Protein AF-A0A971KN99-F1 (afdb_monomer)

Sequence (121 aa):
MMMFISIYLMPILAVYFINSIEKKDKKYIYYLFEYIYYLVFINFIILFIMNSFFYKSSDIMNIELFTNEFTFKYMLISFVLCLVLPIITYYLKSVIKLDFVIEKISEKEVNKNEKKTKRSK

pLDDT: mean 78.24, std 14.53, range [48.19, 94.0]

Radiu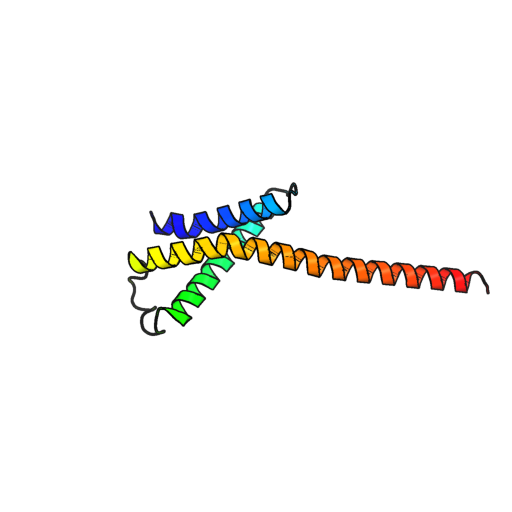s of gyration: 22.52 Å; Cα contacts (8 Å, |Δi|>4): 59; chains: 1; bounding box: 45×39×70 Å

Secondary structure (DSSP, 8-state):
-HHHHHHHHHHHHHHHHHHHHH-----HHHHHHHHHHHHHHHHHHHHHHIIIII--TTTTTSS----HHHHHHHHHHHHHHHHHHHHHHHHHHHHHHHHHHHHHHHHHHHHHHHHHHTT--

Mean predicted aligned error: 10.58 Å

Solvent-accessible surface area (backbone atoms only — not comparable to full-atom values): 6802 Å² total; per-residue (Å²): 110,69,68,59,49,56,61,56,47,34,19,52,51,20,44,52,52,38,42,68,71,65,70,62,94,69,61,71,70,55,56,53,53,48,30,54,49,38,40,53,51,50,53,51,51,49,54,48,49,43,52,73,77,74,41,60,85,79,57,75,76,54,91,67,85,74,43,74,67,50,49,51,54,49,43,54,53,40,53,52,42,29,58,49,49,33,53,53,52,53,52,52,55,50,52,58,48,50,54,59,50,53,53,56,50,52,58,53,52,54,55,54,50,55,58,50,61,67,71,76,112

Foldseek 3Di:
DLVVCLLQVLLLLLLVQLCVVVVDDDDPVVSVVSSVVLSVVLVVVLVVCCPPPPDDPVCCPPPPCDDVVNSVSSSVSSNVCSNPVSVVVVVVVVVVVVVVVVVVVVVVVVVVVVVVVVVVD

Structure (mmCIF, N/CA/C/O backbone):
data_AF-A0A971KN99-F1
#
_entry.id   AF-A0A971KN99-F1
#
loop_
_atom_site.group_PDB
_atom_site.id
_atom_site.type_symbol
_atom_site.label_atom_id
_atom_site.label_alt_id
_atom_site.label_comp_id
_atom_site.label_asym_id
_atom_site.label_entity_id
_atom_site.label_seq_id
_atom_site.pdbx_PDB_ins_code
_atom_site.Cartn_x
_atom_site.Cartn_y
_atom_site.Cartn_z
_atom_site.occupancy
_atom_site.B_iso_or_equiv
_atom_site.auth_seq_id
_atom_site.auth_comp_id
_atom_site.auth_asym_id
_atom_site.auth_atom_id
_atom_site.pdbx_PDB_model_num
ATOM 1 N N . MET A 1 1 ? 8.290 13.760 -12.916 1.00 67.06 1 MET A N 1
ATOM 2 C CA . MET A 1 1 ? 6.874 13.993 -12.539 1.00 67.06 1 MET A CA 1
ATOM 3 C C . MET A 1 1 ? 6.081 12.688 -12.459 1.00 67.06 1 MET A C 1
ATOM 5 O O . MET A 1 1 ? 5.573 12.396 -11.387 1.00 67.06 1 MET A O 1
ATOM 9 N N . MET A 1 2 ? 6.055 11.863 -13.516 1.00 73.38 2 MET A N 1
ATOM 10 C CA . MET A 1 2 ? 5.399 10.536 -13.514 1.00 73.38 2 MET A CA 1
ATOM 11 C C . MET A 1 2 ? 5.847 9.628 -12.353 1.00 73.38 2 MET A C 1
ATOM 13 O O . MET A 1 2 ? 5.001 9.108 -11.640 1.00 73.38 2 MET A O 1
ATOM 17 N N . MET A 1 3 ? 7.158 9.543 -12.094 1.00 73.06 3 MET A N 1
ATOM 18 C CA . MET A 1 3 ? 7.733 8.757 -10.989 1.00 73.06 3 MET A CA 1
ATOM 19 C C . MET A 1 3 ? 7.181 9.135 -9.603 1.00 73.06 3 MET A C 1
ATOM 21 O O . MET A 1 3 ? 6.867 8.273 -8.790 1.00 73.06 3 MET A O 1
ATOM 25 N N . PHE A 1 4 ? 7.046 10.434 -9.326 1.00 80.06 4 PHE A N 1
ATOM 26 C CA . PHE A 1 4 ? 6.501 10.901 -8.050 1.00 80.06 4 PHE A CA 1
ATOM 27 C C . PHE A 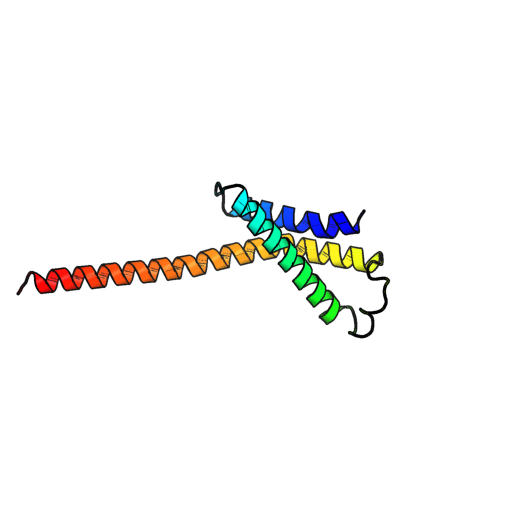1 4 ? 5.035 10.488 -7.907 1.00 80.06 4 PHE A C 1
ATOM 29 O O . PHE A 1 4 ? 4.632 9.960 -6.875 1.00 80.06 4 PHE A O 1
ATOM 36 N N . ILE A 1 5 ? 4.246 10.674 -8.965 1.00 81.75 5 ILE A N 1
ATOM 37 C CA . ILE A 1 5 ? 2.830 10.308 -8.957 1.00 81.75 5 ILE A CA 1
ATOM 38 C C . ILE A 1 5 ? 2.681 8.799 -8.745 1.00 81.75 5 ILE A C 1
ATOM 40 O O . ILE A 1 5 ? 1.900 8.388 -7.894 1.00 81.75 5 ILE A O 1
ATOM 44 N N . SER A 1 6 ? 3.464 7.970 -9.438 1.00 78.62 6 SER A N 1
ATOM 45 C CA . SER A 1 6 ? 3.366 6.515 -9.304 1.00 78.62 6 SER A CA 1
ATOM 46 C C . SER A 1 6 ? 3.701 6.017 -7.895 1.00 78.62 6 SER A C 1
ATOM 48 O O . SER A 1 6 ? 3.026 5.118 -7.399 1.00 78.62 6 SER A O 1
ATOM 50 N N . ILE A 1 7 ? 4.695 6.616 -7.229 1.00 86.12 7 ILE A N 1
ATOM 51 C CA . ILE A 1 7 ? 5.140 6.188 -5.893 1.00 86.12 7 ILE A CA 1
ATOM 52 C C . ILE A 1 7 ? 4.153 6.621 -4.802 1.00 86.12 7 ILE A C 1
ATOM 54 O O . ILE A 1 7 ? 3.845 5.836 -3.905 1.00 86.12 7 ILE A O 1
ATOM 58 N N . TYR A 1 8 ? 3.662 7.861 -4.860 1.00 89.81 8 TYR A N 1
ATOM 59 C CA . TYR A 1 8 ? 2.896 8.451 -3.756 1.00 89.81 8 TYR A CA 1
ATOM 60 C C . TYR A 1 8 ? 1.378 8.346 -3.923 1.00 89.81 8 TYR A C 1
ATOM 62 O O . TYR A 1 8 ? 0.666 8.299 -2.922 1.00 89.81 8 TYR A O 1
ATOM 70 N N . LEU A 1 9 ? 0.854 8.264 -5.151 1.00 90.44 9 LEU A N 1
ATOM 71 C CA . LEU A 1 9 ? -0.595 8.221 -5.376 1.00 90.44 9 LEU A CA 1
ATOM 72 C C . LEU A 1 9 ? -1.215 6.890 -4.933 1.00 90.44 9 LEU A C 1
ATOM 74 O O . LEU A 1 9 ? -2.284 6.874 -4.326 1.00 90.44 9 LEU A O 1
ATOM 78 N N . MET A 1 10 ? -0.551 5.767 -5.211 1.00 92.12 10 MET A N 1
ATOM 79 C CA . MET A 1 10 ? -1.114 4.438 -4.942 1.00 92.12 10 MET A CA 1
ATOM 80 C C . MET A 1 10 ? -1.309 4.146 -3.446 1.00 92.12 10 MET A C 1
ATOM 82 O O . MET A 1 10 ? -2.369 3.639 -3.080 1.00 92.12 10 MET A O 1
ATOM 86 N N . PRO A 1 11 ? -0.383 4.526 -2.547 1.00 92.06 11 PRO A N 1
ATOM 87 C CA . PRO A 1 11 ? -0.613 4.436 -1.106 1.00 92.06 11 PRO A CA 1
ATOM 88 C C . PRO A 1 11 ? -1.774 5.306 -0.614 1.00 92.06 11 PRO A C 1
ATOM 90 O O . PRO A 1 11 ? -2.524 4.870 0.255 1.00 92.06 11 PRO A O 1
ATOM 93 N N . ILE A 1 12 ? -1.971 6.504 -1.183 1.00 92.69 12 ILE A N 1
ATOM 94 C CA . ILE A 1 12 ? -3.123 7.364 -0.846 1.00 92.69 12 ILE A CA 1
ATOM 95 C C . ILE A 1 12 ? -4.429 6.647 -1.202 1.00 92.69 12 ILE A C 1
ATOM 97 O O . ILE A 1 12 ? -5.349 6.592 -0.384 1.00 92.69 12 ILE A O 1
ATOM 101 N N . LEU A 1 13 ? -4.495 6.051 -2.395 1.00 93.06 13 LEU A N 1
ATOM 102 C CA . LEU A 1 13 ? -5.657 5.278 -2.834 1.00 93.06 13 LEU A CA 1
ATOM 103 C C . LEU A 1 13 ? -5.896 4.050 -1.949 1.00 93.06 13 LEU A C 1
ATOM 105 O O . LEU A 1 13 ? -7.039 3.787 -1.583 1.00 93.06 13 LEU A O 1
ATOM 109 N N . ALA A 1 14 ? -4.838 3.347 -1.539 1.00 92.56 14 ALA A N 1
ATOM 110 C CA . ALA A 1 14 ? -4.946 2.203 -0.635 1.00 92.56 14 ALA A CA 1
ATOM 111 C C . ALA A 1 14 ? -5.534 2.599 0.734 1.00 92.56 14 ALA A C 1
ATOM 113 O O . ALA A 1 14 ? -6.422 1.912 1.247 1.00 92.56 14 ALA A O 1
ATOM 114 N N . VAL A 1 15 ? -5.094 3.733 1.301 1.00 92.38 15 VAL A N 1
ATOM 115 C CA . VAL A 1 15 ? -5.653 4.292 2.548 1.00 92.38 15 VAL A CA 1
ATOM 116 C C . VAL A 1 15 ? -7.119 4.682 2.373 1.00 92.38 15 VAL A C 1
ATOM 118 O O . VAL A 1 15 ? -7.951 4.382 3.230 1.00 92.38 15 VAL A O 1
ATOM 121 N N . TYR A 1 16 ? -7.456 5.327 1.257 1.00 91.38 16 TYR A N 1
ATOM 122 C CA . TYR A 1 16 ? -8.841 5.678 0.960 1.00 91.38 16 TYR A CA 1
ATOM 123 C C . TYR A 1 16 ? -9.720 4.423 0.880 1.00 91.38 16 TYR A C 1
ATOM 125 O O . TYR A 1 16 ? -10.756 4.351 1.537 1.00 91.38 16 TYR A O 1
ATOM 133 N N . PHE A 1 17 ? -9.260 3.396 0.163 1.00 91.44 17 PHE A N 1
ATOM 134 C CA . PHE A 1 17 ? -10.002 2.157 -0.041 1.00 91.44 17 PHE A CA 1
ATOM 135 C C . PHE A 1 17 ? -10.226 1.384 1.266 1.00 91.44 17 PHE A C 1
ATOM 137 O O . PHE A 1 17 ? -11.359 0.997 1.559 1.00 91.44 17 PHE A O 1
ATOM 144 N N . ILE A 1 18 ? -9.193 1.222 2.109 1.00 90.44 18 ILE A N 1
ATOM 145 C CA . ILE A 1 18 ? -9.372 0.568 3.418 1.00 90.44 18 ILE A CA 1
ATOM 146 C C . ILE A 1 18 ? -10.339 1.351 4.307 1.00 90.44 18 ILE A C 1
ATOM 148 O O . ILE A 1 18 ? -11.130 0.749 5.034 1.00 90.44 18 ILE A O 1
ATOM 152 N N . ASN A 1 19 ? -10.316 2.683 4.237 1.00 89.44 19 ASN A N 1
ATOM 153 C CA . ASN A 1 19 ? -11.217 3.510 5.025 1.00 89.44 19 ASN A CA 1
ATOM 154 C C . ASN A 1 19 ? -12.669 3.382 4.550 1.00 89.44 19 ASN A C 1
ATOM 156 O O . ASN A 1 19 ? -13.576 3.247 5.372 1.00 89.44 19 ASN A O 1
ATOM 160 N N . SER A 1 20 ? -12.890 3.348 3.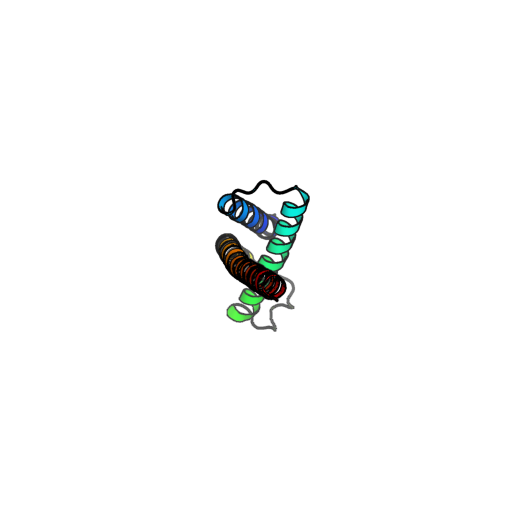232 1.00 87.25 20 SER A N 1
ATOM 161 C CA . SER A 1 20 ? -14.208 3.102 2.639 1.00 87.25 20 SER A CA 1
ATOM 162 C C . SER A 1 20 ? -14.781 1.737 3.031 1.00 87.25 20 SER A C 1
ATOM 164 O O . SER A 1 20 ? -15.990 1.628 3.242 1.00 87.25 20 SER A O 1
ATOM 166 N N . ILE A 1 21 ? -13.930 0.712 3.164 1.00 87.06 21 ILE A N 1
ATOM 167 C CA . ILE A 1 21 ? -14.337 -0.626 3.619 1.00 87.06 21 ILE A CA 1
ATOM 168 C C . ILE A 1 21 ? -14.631 -0.628 5.124 1.00 87.06 21 ILE A C 1
ATOM 170 O O . ILE A 1 21 ? -15.665 -1.139 5.553 1.00 87.06 21 ILE A O 1
ATOM 174 N N . GLU A 1 22 ? -13.733 -0.076 5.945 1.00 86.06 22 GLU A N 1
ATOM 175 C CA . GLU A 1 22 ? -13.873 -0.129 7.404 1.00 86.06 22 GLU A CA 1
ATOM 176 C C . GLU A 1 22 ? -14.976 0.799 7.937 1.00 86.06 22 GLU A C 1
ATOM 178 O O . GLU A 1 22 ? -15.518 0.497 9.002 1.00 86.06 22 GLU A O 1
ATOM 183 N N . LYS A 1 23 ? -15.311 1.889 7.225 1.00 82.69 23 LYS A N 1
ATOM 184 C CA . LYS A 1 23 ? -16.298 2.921 7.615 1.00 82.69 23 LYS A CA 1
ATOM 185 C C . LYS A 1 23 ? -16.116 3.416 9.055 1.00 82.69 23 LYS A C 1
ATOM 187 O O . LYS A 1 23 ? -17.078 3.527 9.814 1.00 82.69 23 LYS A O 1
ATOM 192 N N . LYS A 1 24 ? -14.868 3.667 9.458 1.00 77.69 24 LYS A N 1
ATOM 193 C CA . LYS A 1 24 ? -14.525 4.106 10.818 1.00 77.69 24 LYS A CA 1
ATOM 194 C C . LYS A 1 24 ? -13.956 5.505 10.804 1.00 77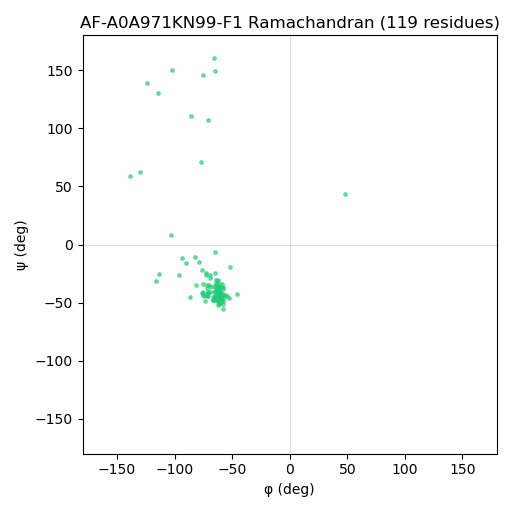.69 24 LYS A C 1
ATOM 196 O O . LYS A 1 24 ? -12.967 5.752 10.124 1.00 77.69 24 LYS A O 1
ATOM 201 N N . ASP A 1 25 ? -14.488 6.361 11.665 1.00 78.56 25 ASP A N 1
ATOM 202 C CA . ASP A 1 25 ? -13.838 7.626 11.971 1.00 78.56 25 ASP A CA 1
ATOM 203 C C . ASP A 1 25 ? -12.578 7.376 12.799 1.00 78.56 25 ASP A C 1
ATOM 205 O O . ASP A 1 25 ? -12.616 7.001 13.975 1.00 78.56 25 ASP A O 1
ATOM 209 N N . LYS A 1 26 ? -11.430 7.551 12.147 1.00 80.62 26 LYS A N 1
ATOM 210 C CA . LYS A 1 26 ? -10.107 7.479 12.765 1.00 80.62 26 LYS A CA 1
ATOM 211 C C . LYS A 1 26 ? -9.563 8.886 12.994 1.00 80.62 26 LYS A C 1
ATOM 213 O O . LYS A 1 26 ? -9.824 9.808 12.226 1.00 80.62 26 LYS A O 1
ATOM 218 N N . LYS A 1 27 ? -8.740 9.051 14.036 1.00 86.81 27 LYS A N 1
ATOM 219 C CA . LYS A 1 27 ? -7.953 10.283 14.220 1.00 86.81 27 LYS A CA 1
ATOM 220 C C . LYS A 1 27 ? -6.940 10.427 13.080 1.00 86.81 27 LYS A C 1
ATOM 222 O O . LYS A 1 27 ? -6.396 9.423 12.625 1.00 86.81 27 LYS A O 1
ATOM 227 N N . TYR A 1 28 ? -6.610 11.668 12.714 1.00 85.06 28 TYR A N 1
ATOM 228 C CA . TYR A 1 28 ? -5.652 12.000 11.646 1.00 85.06 28 TYR A CA 1
ATOM 229 C C . TYR A 1 28 ? -4.345 11.191 11.702 1.00 85.06 28 TYR A C 1
ATOM 231 O O . TYR A 1 28 ? -3.876 10.679 10.690 1.00 85.06 28 TYR A O 1
ATOM 239 N N . ILE A 1 29 ? -3.794 11.006 12.906 1.00 87.00 29 ILE A N 1
ATOM 240 C CA . ILE A 1 29 ? -2.527 10.295 13.107 1.00 87.00 29 ILE A CA 1
ATOM 241 C C . ILE A 1 29 ? -2.569 8.851 12.581 1.00 87.00 29 ILE A C 1
ATOM 243 O O . ILE A 1 29 ? -1.577 8.364 12.053 1.00 87.00 29 IL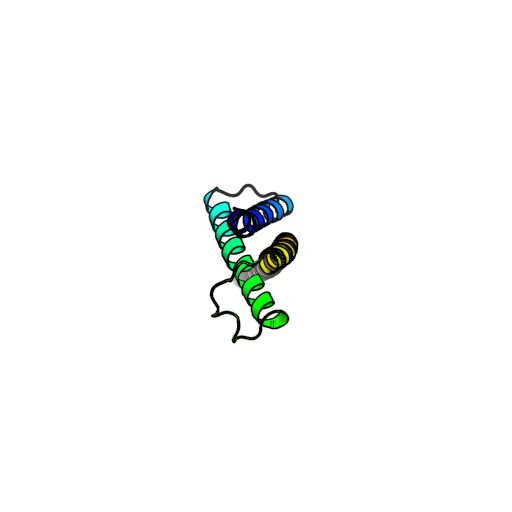E A O 1
ATOM 247 N N . TYR A 1 30 ? -3.722 8.178 12.658 1.00 88.00 30 TYR A N 1
ATOM 248 C CA . TYR A 1 30 ? -3.864 6.810 12.161 1.00 88.00 30 TYR A CA 1
ATOM 249 C C . TYR A 1 30 ? -3.866 6.752 10.635 1.00 88.00 30 TYR A C 1
ATOM 251 O O . TYR A 1 30 ? -3.295 5.817 10.083 1.00 88.00 30 TYR A O 1
ATOM 259 N N . TYR A 1 31 ? -4.430 7.754 9.953 1.00 88.50 31 TYR A N 1
ATOM 260 C CA . TYR A 1 31 ? -4.339 7.843 8.493 1.00 88.50 31 TYR A CA 1
ATOM 261 C C . TYR A 1 31 ? -2.891 8.023 8.038 1.00 88.50 31 TYR A C 1
ATOM 263 O O . TYR A 1 31 ? -2.480 7.403 7.063 1.00 88.50 31 TYR A O 1
ATOM 271 N N . LEU A 1 32 ? -2.100 8.810 8.776 1.00 90.50 32 LEU A N 1
ATOM 272 C CA . LEU A 1 32 ? -0.676 8.975 8.491 1.00 90.50 32 LEU A CA 1
ATOM 273 C C . LEU A 1 32 ? 0.092 7.654 8.659 1.00 90.50 32 LEU A C 1
ATOM 275 O O . LEU A 1 32 ? 0.896 7.303 7.799 1.00 90.50 32 LEU A O 1
ATOM 279 N N . PHE A 1 33 ? -0.178 6.898 9.728 1.00 91.81 33 PHE A N 1
ATOM 280 C CA . PHE A 1 33 ? 0.441 5.584 9.927 1.00 91.81 33 PHE A CA 1
ATOM 281 C C . PHE A 1 33 ? 0.030 4.571 8.855 1.00 91.81 33 PHE A C 1
ATOM 283 O O . PHE A 1 33 ? 0.894 3.873 8.329 1.00 91.81 33 PHE A O 1
ATOM 290 N N . GLU A 1 34 ? -1.256 4.504 8.497 1.00 90.88 34 GLU A N 1
ATOM 291 C CA . GLU A 1 34 ? -1.732 3.629 7.417 1.00 90.88 34 GLU A CA 1
ATOM 292 C C . GLU A 1 34 ? -1.100 4.022 6.075 1.00 90.88 34 GLU A C 1
ATOM 294 O O . GLU A 1 34 ? -0.670 3.151 5.322 1.00 90.88 34 GLU A O 1
ATOM 299 N N . TYR A 1 35 ? -0.953 5.320 5.807 1.00 93.56 35 TYR A N 1
ATOM 300 C CA . TYR A 1 35 ? -0.270 5.816 4.616 1.00 93.56 35 TYR A CA 1
ATOM 301 C C . TYR A 1 35 ? 1.198 5.391 4.562 1.00 93.56 35 TYR A C 1
ATOM 303 O O . TYR A 1 35 ? 1.623 4.821 3.560 1.00 93.56 35 TYR A O 1
ATOM 311 N N . ILE A 1 36 ? 1.966 5.619 5.633 1.00 93.44 36 ILE A N 1
ATOM 312 C CA . ILE A 1 36 ? 3.381 5.217 5.699 1.00 93.44 36 ILE A CA 1
ATOM 313 C C . ILE A 1 36 ? 3.507 3.697 5.547 1.00 93.44 36 ILE A C 1
ATOM 315 O O . ILE A 1 36 ? 4.373 3.223 4.812 1.00 93.44 36 ILE A O 1
ATOM 319 N N . TYR A 1 37 ? 2.616 2.939 6.189 1.00 92.62 37 TYR A N 1
ATOM 320 C CA . TYR A 1 37 ? 2.565 1.486 6.068 1.00 92.62 37 TYR A CA 1
ATOM 321 C C . TYR A 1 37 ? 2.379 1.048 4.610 1.00 92.62 37 TYR A C 1
ATOM 323 O O . TYR A 1 37 ? 3.219 0.312 4.090 1.00 92.62 37 TYR A O 1
ATOM 331 N N . TYR A 1 38 ? 1.339 1.532 3.921 1.00 94.00 38 TYR A N 1
ATOM 332 C CA . TYR A 1 38 ? 1.104 1.164 2.522 1.00 94.00 38 TYR A CA 1
ATOM 333 C C . TYR A 1 38 ? 2.199 1.681 1.593 1.00 94.00 38 TYR A C 1
ATOM 335 O O . TYR A 1 38 ? 2.569 0.973 0.662 1.00 94.00 38 TYR A O 1
ATOM 343 N N . LEU A 1 39 ? 2.758 2.867 1.849 1.00 93.62 39 LEU A N 1
ATOM 344 C CA . LEU A 1 39 ? 3.870 3.412 1.073 1.00 93.62 39 LEU A CA 1
ATOM 345 C C . LEU A 1 39 ? 5.067 2.462 1.105 1.00 93.62 39 LEU A C 1
ATOM 347 O O . LEU A 1 39 ? 5.572 2.091 0.047 1.00 93.62 39 LEU A O 1
ATOM 351 N N . VAL A 1 40 ? 5.489 2.028 2.291 1.00 93.38 40 VAL A N 1
ATOM 352 C CA . VAL A 1 40 ? 6.626 1.110 2.433 1.00 93.38 40 VAL A CA 1
ATOM 353 C C . VAL A 1 40 ? 6.296 -0.260 1.840 1.00 93.38 40 VAL A C 1
ATOM 355 O O . VAL A 1 40 ? 7.076 -0.776 1.042 1.00 93.38 40 VAL A O 1
ATOM 358 N N . PHE A 1 41 ? 5.135 -0.833 2.167 1.00 92.56 41 PHE A N 1
ATOM 359 C CA . PHE A 1 41 ? 4.775 -2.183 1.720 1.00 92.56 41 PHE A CA 1
ATOM 360 C C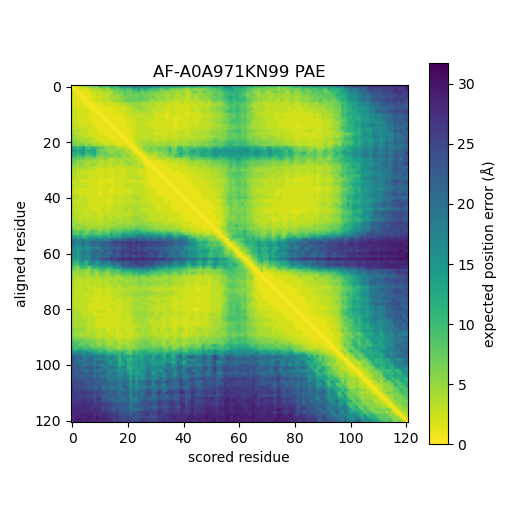 . PHE A 1 41 ? 4.573 -2.289 0.208 1.00 92.56 41 PHE A C 1
ATOM 362 O O . PHE A 1 41 ? 5.098 -3.217 -0.403 1.00 92.56 41 PHE A O 1
ATOM 369 N N . ILE A 1 42 ? 3.852 -1.348 -0.410 1.00 92.44 42 ILE A N 1
ATOM 370 C CA . ILE A 1 42 ? 3.634 -1.345 -1.863 1.00 92.44 42 ILE A CA 1
ATOM 371 C C . ILE A 1 42 ? 4.980 -1.244 -2.582 1.00 92.44 42 ILE A C 1
ATOM 373 O O . ILE A 1 42 ? 5.265 -2.062 -3.454 1.00 92.44 42 ILE A O 1
ATOM 377 N N . ASN A 1 43 ? 5.838 -0.300 -2.180 1.00 90.81 43 ASN A N 1
ATOM 378 C CA . ASN A 1 43 ? 7.157 -0.139 -2.794 1.00 90.81 43 ASN A CA 1
ATOM 379 C C . ASN A 1 43 ? 8.038 -1.376 -2.602 1.00 90.81 43 ASN A C 1
ATOM 381 O O . ASN A 1 43 ? 8.673 -1.823 -3.554 1.00 90.81 43 ASN A O 1
ATOM 385 N N . PHE A 1 44 ? 8.046 -1.958 -1.402 1.00 90.69 44 PHE A N 1
ATOM 386 C CA . PHE A 1 44 ? 8.815 -3.165 -1.114 1.00 90.69 44 PHE A CA 1
ATOM 387 C C . PHE A 1 44 ? 8.373 -4.349 -1.982 1.00 90.69 44 PHE A C 1
ATOM 389 O O . PHE A 1 44 ? 9.213 -5.006 -2.595 1.00 90.69 44 PHE A O 1
ATOM 396 N N . ILE A 1 45 ? 7.064 -4.594 -2.094 1.00 91.81 45 ILE A N 1
ATOM 397 C CA . ILE A 1 45 ? 6.534 -5.690 -2.913 1.00 91.81 45 ILE A CA 1
ATOM 398 C C . ILE A 1 45 ? 6.832 -5.454 -4.396 1.00 91.81 45 ILE A C 1
ATOM 400 O O . ILE A 1 45 ? 7.201 -6.397 -5.091 1.00 91.81 45 ILE A O 1
ATOM 404 N N . ILE A 1 46 ? 6.729 -4.218 -4.891 1.00 89.31 46 ILE A N 1
ATOM 405 C CA . ILE A 1 46 ? 7.082 -3.916 -6.285 1.00 89.31 46 ILE A CA 1
ATOM 406 C C . ILE A 1 46 ? 8.561 -4.188 -6.532 1.00 89.31 46 ILE A C 1
ATOM 408 O O . ILE A 1 46 ? 8.886 -4.868 -7.499 1.00 89.31 46 ILE A O 1
ATOM 412 N N . LEU A 1 47 ? 9.455 -3.706 -5.663 1.00 86.06 47 LEU A N 1
ATOM 413 C CA . LEU A 1 47 ? 10.890 -3.970 -5.790 1.00 86.06 47 LEU A CA 1
ATOM 414 C C . LEU A 1 47 ? 11.180 -5.473 -5.787 1.00 86.06 47 LEU A C 1
ATOM 416 O O . LEU A 1 47 ? 11.959 -5.947 -6.612 1.00 86.06 47 LEU A O 1
ATOM 420 N N . PHE A 1 48 ? 10.511 -6.223 -4.910 1.00 87.69 48 PHE A N 1
ATOM 421 C CA . PHE A 1 48 ? 10.614 -7.676 -4.867 1.00 87.69 48 PHE A CA 1
ATOM 422 C C . PHE A 1 48 ? 10.150 -8.319 -6.181 1.00 87.69 48 PHE A C 1
ATOM 424 O O . PHE A 1 48 ? 10.900 -9.084 -6.778 1.00 87.69 48 PHE A O 1
ATOM 431 N N . ILE A 1 49 ? 8.967 -7.961 -6.691 1.00 87.62 49 ILE A N 1
ATOM 432 C CA . ILE A 1 49 ? 8.433 -8.498 -7.953 1.00 87.62 49 ILE A CA 1
ATOM 433 C C . ILE A 1 49 ? 9.354 -8.155 -9.129 1.00 87.62 49 ILE A C 1
ATOM 435 O O . ILE A 1 49 ? 9.662 -9.016 -9.952 1.00 87.62 49 ILE A O 1
ATOM 439 N N . MET A 1 50 ? 9.823 -6.913 -9.208 1.00 82.94 50 MET A N 1
ATOM 440 C CA . MET A 1 50 ? 10.703 -6.464 -10.286 1.00 82.94 50 MET A CA 1
ATOM 441 C C . MET A 1 50 ? 12.029 -7.231 -10.272 1.00 82.94 50 MET A C 1
ATOM 443 O O . MET A 1 50 ? 12.455 -7.723 -11.315 1.00 82.94 50 MET A O 1
ATOM 447 N N . ASN A 1 51 ? 12.631 -7.419 -9.098 1.00 81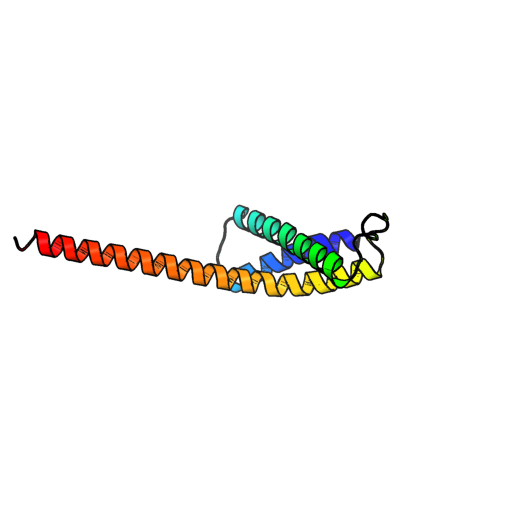.44 51 ASN A N 1
ATOM 448 C CA . ASN A 1 51 ? 13.873 -8.178 -8.947 1.00 81.44 51 ASN A CA 1
ATOM 449 C C . ASN A 1 51 ? 13.686 -9.692 -9.168 1.00 81.44 51 ASN A C 1
ATOM 451 O O . ASN A 1 51 ? 14.566 -10.353 -9.698 1.00 81.44 51 ASN A O 1
ATOM 455 N N . SER A 1 52 ? 12.551 -10.273 -8.773 1.00 83.00 52 S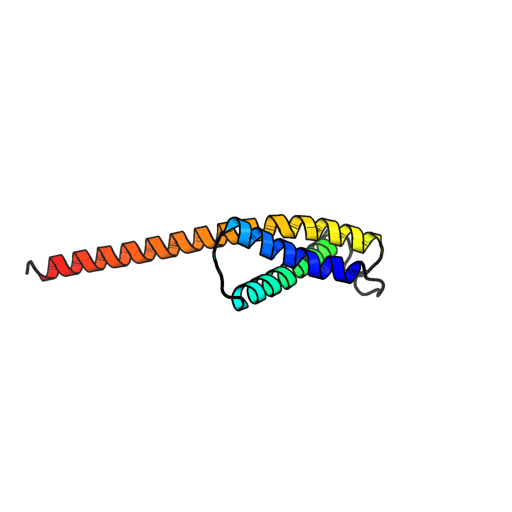ER A N 1
ATOM 456 C CA . SER A 1 52 ? 12.336 -11.720 -8.917 1.00 83.00 52 SER A CA 1
ATOM 457 C C . SER A 1 52 ? 11.895 -12.143 -10.318 1.00 83.00 52 SER A C 1
ATOM 459 O O . SER A 1 52 ? 12.256 -13.233 -10.755 1.00 83.00 52 SER A O 1
ATOM 461 N N . PHE A 1 53 ? 11.104 -11.320 -11.013 1.00 79.00 53 PHE A N 1
ATOM 462 C CA . PHE A 1 53 ? 10.442 -11.730 -12.258 1.00 79.00 53 PHE A CA 1
ATOM 463 C C . PHE A 1 53 ? 10.936 -11.002 -13.507 1.00 79.00 53 PHE A C 1
ATOM 465 O O . PHE A 1 53 ? 10.796 -11.542 -14.602 1.00 79.00 53 PHE A O 1
ATOM 472 N N . PHE A 1 54 ? 11.477 -9.789 -13.374 1.00 72.31 54 PHE A N 1
ATOM 473 C CA . PHE A 1 54 ? 11.742 -8.930 -14.532 1.00 72.31 54 PHE A CA 1
ATOM 474 C C . PHE A 1 54 ? 13.222 -8.632 -14.764 1.00 72.31 54 PHE A C 1
ATOM 476 O O . PHE A 1 54 ? 13.617 -8.493 -15.919 1.00 72.31 54 PHE A O 1
ATOM 483 N N . TYR A 1 55 ? 14.038 -8.559 -13.713 1.00 69.62 55 TYR A N 1
ATOM 484 C CA . TYR A 1 55 ? 15.455 -8.207 -13.816 1.00 69.62 55 TYR A CA 1
ATOM 485 C C . TYR A 1 55 ? 16.329 -9.290 -13.189 1.00 69.62 55 TYR A C 1
ATOM 487 O O . TYR A 1 55 ? 16.009 -9.811 -12.127 1.00 69.62 55 TYR A O 1
ATOM 495 N N . LYS A 1 56 ? 17.461 -9.625 -13.819 1.00 62.62 56 LYS A N 1
ATOM 496 C CA . LYS A 1 56 ? 18.517 -10.377 -13.128 1.00 62.62 56 LYS A CA 1
ATOM 497 C C . LYS A 1 56 ? 19.241 -9.417 -12.186 1.00 62.62 56 LYS A C 1
ATOM 499 O O . LYS A 1 56 ? 19.425 -8.246 -12.511 1.00 62.62 56 LYS A O 1
ATOM 504 N N . SER A 1 57 ? 19.690 -9.918 -11.039 1.00 56.19 57 SER A N 1
ATOM 505 C CA . SER A 1 57 ? 20.342 -9.152 -9.965 1.00 56.19 57 SER A CA 1
ATOM 506 C C . SER A 1 57 ? 21.524 -8.275 -10.418 1.00 56.19 57 SER A C 1
ATOM 508 O O . SER A 1 57 ? 21.874 -7.327 -9.722 1.00 56.19 57 SER A O 1
ATOM 510 N N . SER A 1 58 ? 22.108 -8.548 -11.589 1.00 54.50 58 SER A N 1
ATOM 511 C CA . SER A 1 58 ? 23.179 -7.765 -12.211 1.00 54.50 58 SER A CA 1
ATOM 512 C C . SER A 1 58 ? 22.738 -6.444 -12.863 1.00 54.50 58 SER A C 1
ATOM 514 O O . SER A 1 58 ? 23.577 -5.560 -13.003 1.00 54.50 58 SER A O 1
ATOM 516 N N . ASP A 1 59 ? 21.463 -6.272 -13.235 1.00 56.81 59 ASP A N 1
ATOM 517 C CA . ASP A 1 59 ? 20.988 -5.069 -13.954 1.00 56.81 59 ASP A CA 1
ATOM 518 C C . ASP A 1 59 ? 20.507 -3.944 -13.024 1.00 56.81 59 ASP A C 1
ATOM 520 O O . ASP A 1 59 ? 20.408 -2.792 -13.435 1.00 56.81 59 ASP A O 1
ATOM 524 N N . ILE A 1 60 ? 20.252 -4.243 -11.746 1.00 55.38 60 ILE A N 1
ATOM 525 C CA . ILE A 1 60 ? 19.688 -3.284 -10.776 1.00 55.38 60 ILE A CA 1
ATOM 526 C C . ILE A 1 60 ? 20.715 -2.220 -10.351 1.00 55.38 60 ILE A C 1
ATOM 528 O O . ILE A 1 60 ? 20.335 -1.118 -9.960 1.00 55.38 60 ILE A O 1
ATOM 532 N N . MET A 1 61 ? 22.018 -2.519 -10.444 1.00 55.44 61 MET A N 1
ATOM 533 C CA . MET A 1 61 ? 23.078 -1.544 -10.147 1.00 55.44 61 MET A CA 1
ATOM 534 C C . MET A 1 61 ? 23.391 -0.592 -11.308 1.00 55.44 61 MET A C 1
ATOM 536 O O . MET A 1 61 ? 24.107 0.383 -11.089 1.00 55.44 61 MET A O 1
ATOM 540 N N . ASN A 1 62 ? 22.873 -0.830 -12.519 1.00 55.00 62 ASN A N 1
ATOM 541 C CA . ASN A 1 62 ? 23.079 0.084 -13.639 1.00 55.00 62 ASN A CA 1
ATOM 542 C C . ASN A 1 62 ? 22.017 1.193 -13.593 1.00 55.00 62 ASN A C 1
ATOM 544 O O . ASN A 1 62 ? 20.819 0.968 -13.749 1.00 55.00 62 ASN A O 1
ATOM 548 N N . ILE A 1 63 ? 22.488 2.403 -13.293 1.00 50.50 63 ILE A N 1
ATOM 549 C CA . ILE A 1 63 ? 21.716 3.573 -12.862 1.00 50.50 63 ILE A CA 1
ATOM 550 C C . ILE A 1 63 ? 21.003 4.225 -14.061 1.00 50.50 63 ILE A C 1
ATOM 552 O O . ILE A 1 63 ? 21.342 5.319 -14.485 1.00 50.50 63 ILE A O 1
ATOM 556 N N . GLU A 1 64 ? 19.979 3.558 -14.586 1.00 58.81 64 GLU A N 1
ATOM 557 C CA . GLU A 1 64 ? 18.844 4.175 -15.291 1.00 58.81 64 GLU A CA 1
ATOM 558 C C . GLU A 1 64 ? 17.551 3.468 -14.847 1.00 58.81 64 GLU A C 1
ATOM 560 O O . GLU A 1 64 ? 16.806 2.871 -15.617 1.00 58.81 64 GLU A O 1
ATOM 565 N N . LEU A 1 65 ? 17.291 3.509 -13.536 1.00 62.44 65 LEU A N 1
ATOM 566 C CA . LEU A 1 65 ? 16.224 2.753 -12.861 1.00 62.44 65 LEU A CA 1
ATOM 567 C C . LEU A 1 65 ? 14.787 3.146 -13.261 1.00 62.44 65 LEU A C 1
ATOM 569 O O . LEU A 1 65 ? 13.843 2.490 -12.836 1.00 62.44 65 LEU A O 1
ATOM 573 N N . PHE A 1 66 ? 14.593 4.193 -14.067 1.00 67.00 66 PHE A N 1
ATOM 574 C CA . PHE A 1 66 ? 13.271 4.675 -14.483 1.00 67.00 66 PHE A CA 1
ATOM 575 C C . PHE A 1 66 ? 13.181 4.866 -15.998 1.00 67.00 66 PHE A C 1
ATOM 577 O O . PHE A 1 66 ? 12.929 5.958 -16.505 1.00 67.00 66 PHE A O 1
ATOM 584 N N . THR A 1 67 ? 13.336 3.772 -16.738 1.00 76.25 67 THR A N 1
ATOM 585 C CA . THR A 1 67 ? 12.883 3.731 -18.131 1.00 76.25 67 THR A CA 1
ATOM 586 C C . THR A 1 67 ? 11.351 3.833 -18.199 1.00 76.25 67 THR A C 1
ATOM 588 O O . THR A 1 67 ? 10.630 3.564 -17.227 1.00 76.25 67 THR A O 1
ATOM 591 N N . ASN A 1 68 ? 10.815 4.214 -19.362 1.00 80.00 68 ASN A N 1
ATOM 592 C CA . ASN A 1 68 ? 9.362 4.260 -19.575 1.00 80.00 68 ASN A CA 1
ATOM 593 C C . ASN A 1 68 ? 8.708 2.889 -19.332 1.00 80.00 68 ASN A C 1
ATOM 595 O O . ASN A 1 68 ? 7.627 2.809 -18.750 1.00 80.00 68 ASN A O 1
ATOM 599 N N . GLU A 1 69 ? 9.393 1.808 -19.714 1.00 81.69 69 GLU A N 1
ATOM 600 C CA . GLU A 1 69 ? 8.935 0.438 -19.487 1.00 81.69 69 GLU A CA 1
ATOM 601 C C . GLU A 1 69 ? 8.878 0.092 -17.992 1.00 81.69 69 GLU A C 1
ATOM 603 O O . GLU A 1 69 ? 7.870 -0.444 -17.525 1.00 81.69 69 GLU A O 1
ATOM 608 N N . PHE A 1 70 ? 9.916 0.448 -17.223 1.00 81.81 70 PHE A N 1
ATOM 609 C CA . PHE A 1 70 ? 9.923 0.260 -15.771 1.00 81.81 70 PHE A CA 1
ATOM 610 C C . PHE A 1 70 ? 8.768 1.018 -15.116 1.00 81.81 70 PHE A C 1
ATOM 612 O O . PHE A 1 70 ? 8.023 0.447 -14.323 1.00 81.81 70 PHE A O 1
ATOM 619 N N . THR A 1 71 ? 8.580 2.286 -15.491 1.00 83.19 71 THR A N 1
ATOM 620 C CA . THR A 1 71 ? 7.517 3.142 -14.945 1.00 83.19 71 THR A CA 1
ATOM 621 C C . THR A 1 71 ? 6.136 2.542 -15.202 1.00 83.19 71 THR A C 1
ATOM 623 O O . THR A 1 71 ? 5.299 2.510 -14.301 1.00 83.19 71 THR A O 1
ATOM 626 N N . PHE A 1 72 ? 5.902 2.020 -16.408 1.00 85.12 72 PHE A N 1
ATOM 627 C CA . PHE A 1 72 ? 4.634 1.389 -16.760 1.00 85.12 72 PHE A CA 1
ATOM 628 C C . PHE A 1 72 ? 4.385 0.102 -15.960 1.00 85.12 72 PHE A C 1
ATOM 630 O O . PHE A 1 72 ? 3.318 -0.051 -15.361 1.00 85.12 72 PHE A O 1
ATOM 637 N N . LYS A 1 73 ? 5.381 -0.794 -15.875 1.00 86.50 73 LYS A N 1
ATOM 638 C CA . LYS A 1 73 ? 5.294 -2.019 -15.057 1.00 86.50 73 LYS A CA 1
ATOM 639 C C . LYS A 1 73 ? 5.062 -1.688 -13.582 1.00 86.50 73 LYS A C 1
ATOM 641 O O . LYS A 1 73 ? 4.180 -2.268 -12.953 1.00 86.50 73 LYS A O 1
ATOM 646 N N . TYR A 1 74 ? 5.794 -0.708 -13.055 1.00 88.06 74 TYR A N 1
ATOM 647 C CA . TYR A 1 74 ? 5.632 -0.206 -11.694 1.00 88.06 74 TYR A CA 1
ATOM 648 C C . TYR A 1 74 ? 4.201 0.301 -11.458 1.00 88.06 74 TYR A C 1
ATOM 650 O O . TYR A 1 74 ? 3.566 -0.073 -10.471 1.00 88.06 74 TYR A O 1
ATOM 658 N N . MET A 1 75 ? 3.658 1.126 -12.360 1.00 88.69 75 MET A N 1
ATOM 659 C CA . MET A 1 75 ? 2.289 1.644 -12.243 1.00 88.69 75 MET A CA 1
ATOM 660 C C . MET A 1 75 ? 1.245 0.524 -12.247 1.00 88.69 75 MET A C 1
ATOM 662 O O . MET A 1 75 ? 0.314 0.553 -11.446 1.00 88.69 75 MET A O 1
ATOM 666 N N . LEU A 1 76 ? 1.417 -0.487 -13.097 1.00 90.31 76 LEU A N 1
ATOM 667 C CA . LEU A 1 76 ? 0.481 -1.605 -13.185 1.00 90.31 76 LEU A CA 1
ATOM 668 C C . LEU A 1 76 ? 0.493 -2.449 -11.902 1.00 90.31 76 LEU A C 1
ATOM 670 O O . LEU A 1 76 ? -0.564 -2.718 -11.330 1.00 90.31 76 LEU A O 1
ATOM 674 N N . ILE A 1 77 ? 1.680 -2.810 -11.405 1.00 91.00 77 ILE A N 1
ATOM 675 C CA . ILE A 1 77 ? 1.821 -3.588 -10.163 1.00 91.00 77 ILE A CA 1
ATOM 676 C C . ILE A 1 77 ? 1.302 -2.781 -8.966 1.00 91.00 77 ILE A C 1
ATOM 678 O O . ILE A 1 77 ? 0.547 -3.305 -8.148 1.00 91.00 77 ILE A O 1
ATOM 682 N N . SER A 1 78 ? 1.667 -1.500 -8.866 1.00 91.38 78 SER A N 1
ATOM 683 C CA . SER A 1 78 ? 1.232 -0.630 -7.766 1.00 91.38 78 SER A CA 1
ATOM 684 C C . SER A 1 78 ? -0.285 -0.430 -7.735 1.00 91.38 78 SER A C 1
ATOM 686 O O . SER A 1 78 ? -0.865 -0.444 -6.650 1.00 91.38 78 SER A O 1
ATOM 688 N N . PHE A 1 79 ? -0.939 -0.329 -8.897 1.00 91.88 79 PHE A N 1
ATOM 689 C CA . PHE A 1 79 ? -2.397 -0.267 -8.995 1.00 91.88 79 PHE A CA 1
ATOM 690 C C . PHE A 1 79 ? -3.066 -1.557 -8.503 1.00 91.88 79 PHE A C 1
ATOM 692 O O . PHE A 1 79 ? -4.010 -1.507 -7.719 1.00 91.88 79 PHE A O 1
ATOM 699 N N . VAL A 1 80 ? -2.551 -2.727 -8.892 1.00 93.31 80 VAL A N 1
ATOM 700 C CA . VAL A 1 80 ? -3.072 -4.009 -8.383 1.00 93.31 80 VAL A CA 1
ATOM 701 C C . VAL A 1 80 ? -2.891 -4.100 -6.866 1.00 93.31 80 VAL A C 1
ATOM 703 O O . VAL A 1 80 ? -3.829 -4.437 -6.141 1.00 93.31 80 VAL A O 1
ATOM 706 N N . LEU A 1 81 ? -1.708 -3.749 -6.359 1.00 92.94 81 LEU A N 1
ATOM 707 C CA . LEU A 1 81 ? -1.419 -3.793 -4.927 1.00 92.94 81 LEU A CA 1
ATOM 708 C C . LEU A 1 81 ? -2.279 -2.821 -4.117 1.00 92.94 81 LEU A C 1
ATOM 710 O O . LEU A 1 81 ? -2.669 -3.170 -3.003 1.00 92.94 81 LEU A O 1
ATOM 714 N N . CYS A 1 82 ? -2.612 -1.644 -4.656 1.00 93.00 82 CYS A N 1
ATOM 715 C CA . CYS A 1 82 ? -3.452 -0.676 -3.948 1.00 93.00 82 CYS A CA 1
ATOM 716 C C . CYS A 1 82 ? -4.881 -1.189 -3.718 1.00 93.00 82 CYS A C 1
ATOM 718 O O . CYS A 1 82 ? -5.515 -0.774 -2.753 1.00 93.00 82 CYS A O 1
ATOM 720 N N . LEU A 1 83 ? -5.363 -2.122 -4.545 1.00 91.81 83 LEU A N 1
ATOM 721 C CA . LEU A 1 83 ? -6.659 -2.780 -4.365 1.00 91.81 83 LEU A CA 1
ATOM 722 C C . LEU A 1 83 ? -6.546 -4.006 -3.452 1.00 91.81 83 LEU A C 1
ATOM 724 O O . LEU A 1 83 ? -7.355 -4.188 -2.543 1.00 91.81 83 LEU A O 1
ATOM 728 N N . VAL A 1 84 ? -5.529 -4.843 -3.670 1.00 92.81 84 VAL A N 1
ATOM 729 C CA . VAL A 1 84 ? -5.395 -6.134 -2.978 1.00 92.81 84 VAL A CA 1
ATOM 730 C C . VAL A 1 84 ? -4.948 -5.973 -1.521 1.00 92.81 84 VAL A C 1
ATOM 732 O O . VAL A 1 84 ? -5.517 -6.614 -0.635 1.00 92.81 84 VAL A O 1
ATOM 735 N N . LEU A 1 85 ? -3.957 -5.120 -1.237 1.00 91.44 85 LEU A N 1
ATOM 736 C CA . LEU A 1 85 ? -3.390 -4.996 0.114 1.00 91.44 85 LEU A CA 1
ATOM 737 C C . LEU A 1 85 ? -4.404 -4.516 1.160 1.00 91.44 85 LEU A C 1
ATOM 739 O O . LEU A 1 85 ? -4.447 -5.119 2.236 1.00 91.44 85 LEU A O 1
ATOM 743 N N . PRO A 1 86 ? -5.242 -3.496 0.895 1.00 91.50 86 PRO A N 1
ATOM 744 C CA . PRO A 1 86 ? -6.328 -3.138 1.801 1.00 91.50 86 PRO A CA 1
ATOM 745 C C . PRO A 1 86 ? -7.261 -4.299 2.125 1.00 91.50 86 PRO A C 1
ATOM 747 O O . PRO A 1 86 ? -7.586 -4.516 3.290 1.00 91.50 86 PRO A O 1
ATOM 750 N N . ILE A 1 87 ? -7.653 -5.081 1.117 1.00 91.25 87 ILE A N 1
ATOM 751 C CA . ILE A 1 87 ? -8.559 -6.219 1.299 1.00 91.25 87 ILE A CA 1
ATOM 752 C C . ILE A 1 87 ? -7.907 -7.264 2.210 1.00 91.25 87 ILE A C 1
ATOM 754 O O . ILE A 1 87 ? -8.512 -7.683 3.197 1.00 91.25 87 ILE A O 1
ATOM 758 N N . ILE A 1 88 ? -6.652 -7.633 1.938 1.00 91.31 88 ILE A N 1
ATOM 759 C CA . ILE A 1 88 ? -5.892 -8.569 2.780 1.00 91.31 88 ILE A CA 1
ATOM 760 C C . ILE A 1 88 ? -5.783 -8.038 4.215 1.00 91.31 88 ILE A C 1
ATOM 762 O O . ILE A 1 88 ? -6.052 -8.763 5.171 1.00 91.31 88 ILE A O 1
ATOM 766 N N . THR A 1 89 ? -5.440 -6.758 4.371 1.00 89.25 89 THR A N 1
ATOM 767 C CA . THR A 1 89 ? -5.295 -6.108 5.682 1.00 89.25 89 THR A CA 1
ATOM 768 C C . THR A 1 89 ? -6.611 -6.121 6.460 1.00 89.25 89 THR A C 1
ATOM 770 O O . THR A 1 89 ? -6.617 -6.376 7.666 1.00 89.25 89 THR A O 1
ATOM 773 N N . TYR A 1 90 ? -7.735 -5.890 5.783 1.00 88.56 90 TYR A N 1
ATOM 774 C CA . TYR A 1 90 ? -9.065 -5.968 6.378 1.00 88.56 90 TYR A CA 1
ATOM 775 C C . TYR A 1 90 ? -9.375 -7.379 6.898 1.00 88.56 90 TYR A C 1
ATOM 777 O O . TYR A 1 90 ? -9.766 -7.532 8.060 1.00 88.56 90 TYR A O 1
ATOM 785 N N . TYR A 1 91 ? -9.143 -8.411 6.081 1.00 88.62 91 TYR A N 1
ATOM 786 C CA . TYR A 1 91 ? -9.371 -9.801 6.484 1.00 88.62 91 TYR A CA 1
ATOM 787 C C . TYR A 1 91 ? -8.462 -10.224 7.639 1.00 88.62 91 TYR A C 1
ATOM 789 O O . TYR A 1 91 ? -8.959 -10.764 8.627 1.00 88.62 91 TYR A O 1
ATOM 797 N N . LEU A 1 92 ? -7.165 -9.906 7.580 1.00 87.06 92 LEU A N 1
ATOM 798 C CA . LEU A 1 92 ? -6.221 -10.186 8.669 1.00 87.06 92 LEU A CA 1
ATOM 799 C C . LEU A 1 92 ? -6.663 -9.534 9.982 1.00 87.06 92 LEU A C 1
ATOM 801 O O . LEU A 1 92 ? -6.692 -10.189 11.024 1.00 87.06 92 LEU A O 1
ATOM 805 N N . LYS A 1 93 ? -7.083 -8.262 9.940 1.00 83.94 93 LYS A N 1
ATOM 806 C CA . LYS A 1 93 ? -7.625 -7.571 11.120 1.00 83.94 93 LYS A CA 1
ATOM 807 C C . LYS A 1 93 ? -8.885 -8.251 11.662 1.00 83.94 93 LYS A C 1
ATOM 809 O O . LYS A 1 93 ? -9.106 -8.202 12.871 1.00 83.94 93 LYS A O 1
ATOM 814 N N . SER A 1 94 ? -9.729 -8.825 10.804 1.00 80.00 94 SER A N 1
ATOM 815 C CA . SER A 1 94 ? -10.942 -9.538 11.222 1.00 80.00 94 SER A CA 1
ATOM 816 C C . SER A 1 94 ? -10.615 -10.863 11.911 1.00 80.00 94 SER A C 1
ATOM 818 O O . SER A 1 94 ? -11.173 -11.140 12.970 1.00 80.00 94 SER A O 1
ATOM 820 N N . VAL A 1 95 ? -9.686 -11.641 11.348 1.00 82.69 95 VAL A N 1
ATOM 821 C CA . VAL A 1 95 ? -9.243 -12.929 11.911 1.00 82.69 95 VAL A CA 1
ATOM 822 C C . VAL A 1 95 ? -8.606 -12.722 13.283 1.00 82.69 95 VAL A C 1
ATOM 824 O O . VAL A 1 95 ? -9.083 -13.277 14.264 1.00 82.69 95 VAL A O 1
ATOM 827 N N . ILE A 1 96 ? -7.637 -11.807 13.392 1.00 79.25 96 ILE A N 1
ATOM 828 C CA . ILE A 1 96 ? -6.963 -11.518 14.669 1.00 79.25 96 ILE A CA 1
ATOM 829 C C . ILE A 1 96 ? -7.972 -11.069 15.739 1.00 79.25 96 ILE A C 1
ATOM 831 O O . ILE A 1 96 ? -7.869 -11.433 16.907 1.00 79.25 96 ILE A O 1
ATOM 835 N N . LYS A 1 97 ? -8.981 -10.273 15.361 1.00 72.69 97 LYS A N 1
ATOM 836 C CA . LYS A 1 97 ? -10.018 -9.832 16.306 1.00 72.69 97 LYS A CA 1
ATOM 837 C C . LYS A 1 97 ? -10.922 -10.962 16.780 1.00 72.69 97 LYS A C 1
ATOM 839 O O . LYS A 1 97 ? -11.336 -10.910 17.934 1.00 72.69 97 LYS A O 1
ATOM 844 N N . LEU A 1 98 ? -11.254 -11.922 15.919 1.00 56.22 98 LEU A N 1
ATOM 845 C CA . LEU A 1 98 ? -12.038 -13.097 16.304 1.00 56.22 98 LEU A CA 1
ATOM 846 C C . LEU A 1 98 ? -11.312 -13.887 17.393 1.00 56.22 98 LEU A C 1
ATOM 848 O O . LEU A 1 98 ? -11.922 -14.179 18.421 1.00 56.22 98 LEU A O 1
ATOM 852 N N . ASP A 1 99 ? -10.008 -14.104 17.229 1.00 57.62 99 ASP A N 1
ATOM 853 C CA . ASP A 1 99 ? -9.197 -14.837 18.205 1.00 57.62 99 ASP A CA 1
ATOM 854 C C . ASP A 1 99 ? -9.170 -14.125 19.569 1.00 57.62 99 ASP A C 1
ATOM 856 O O . ASP A 1 99 ? -9.498 -14.725 20.593 1.00 57.62 99 ASP A O 1
ATOM 860 N N . PHE A 1 100 ? -8.935 -12.805 19.586 1.00 50.91 100 PHE A N 1
ATOM 861 C CA . PHE A 1 100 ? -8.977 -12.009 20.825 1.00 50.91 100 PHE A CA 1
ATOM 862 C C . PHE A 1 100 ? -10.352 -11.999 21.515 1.00 50.91 100 PHE A C 1
ATOM 864 O O . PHE A 1 100 ? -10.440 -11.824 22.735 1.00 50.91 100 PHE A O 1
ATOM 871 N N . VAL A 1 101 ? -11.444 -12.105 20.752 1.00 61.84 101 VAL A N 1
ATOM 872 C CA . VAL A 1 101 ? -12.803 -12.140 21.312 1.00 61.84 101 VAL A CA 1
ATOM 873 C C . VAL A 1 101 ? -13.096 -13.508 21.924 1.00 61.84 101 VAL A C 1
ATOM 875 O O . VAL A 1 101 ? -13.645 -13.557 23.026 1.00 61.84 101 VAL A O 1
ATOM 878 N N . ILE A 1 102 ? -12.698 -14.596 21.262 1.00 52.28 102 ILE A N 1
ATOM 879 C CA . ILE A 1 102 ? -12.862 -15.968 21.766 1.00 52.28 102 ILE A CA 1
ATOM 880 C C . ILE A 1 102 ? -12.077 -16.153 23.071 1.00 52.28 102 ILE A C 1
ATOM 882 O O . ILE A 1 102 ? -12.630 -16.646 24.058 1.00 52.28 102 ILE A O 1
ATOM 886 N N . GLU A 1 103 ? -10.835 -15.671 23.118 1.00 56.81 103 GLU A N 1
ATOM 887 C CA . GLU A 1 103 ? -9.974 -15.770 24.300 1.00 56.81 103 GLU A CA 1
ATOM 888 C C . GLU A 1 103 ? -10.602 -15.061 25.517 1.00 56.81 103 GLU A C 1
ATOM 890 O O . GLU A 1 103 ? -10.783 -15.671 26.577 1.00 56.81 103 GLU A O 1
ATOM 895 N N . LYS A 1 104 ? -11.094 -13.825 25.330 1.00 57.78 104 LYS A N 1
ATOM 896 C CA . LYS A 1 104 ? -11.789 -13.048 26.378 1.00 57.78 104 LYS A CA 1
ATOM 897 C C . LYS A 1 104 ? -13.106 -13.661 26.856 1.00 57.78 104 LYS A C 1
ATOM 899 O O . LYS A 1 104 ? -13.507 -13.413 27.998 1.00 57.78 104 LYS A O 1
ATOM 904 N N . ILE A 1 105 ? -13.831 -14.375 25.995 1.00 62.88 105 ILE A N 1
ATOM 905 C CA . ILE A 1 105 ? -15.077 -15.052 26.385 1.00 62.88 105 ILE A CA 1
ATOM 906 C C . ILE A 1 105 ? -14.746 -16.257 27.273 1.00 62.88 105 ILE A C 1
ATOM 908 O O . ILE A 1 105 ? -15.365 -16.405 28.329 1.00 62.88 105 ILE A O 1
ATOM 912 N N . SER A 1 106 ? -13.719 -17.037 26.920 1.00 55.97 106 SER A N 1
ATOM 913 C CA . SER A 1 106 ? -13.311 -18.205 27.712 1.00 55.97 106 SER A CA 1
ATOM 914 C C . SER A 1 106 ? -12.844 -17.824 29.127 1.00 55.97 106 SER A C 1
ATOM 916 O O . SER A 1 106 ? -13.301 -18.412 30.109 1.00 55.97 106 SER A O 1
ATOM 918 N N . GLU A 1 107 ? -12.047 -16.758 29.274 1.00 60.12 107 GLU A N 1
ATOM 919 C CA . GLU A 1 107 ? -11.570 -16.289 30.585 1.00 60.12 107 GLU A CA 1
ATOM 920 C C . GLU A 1 107 ? -12.711 -15.814 31.498 1.00 60.12 107 GLU A C 1
ATOM 922 O O . GLU A 1 107 ? -12.663 -15.968 32.726 1.00 60.12 107 GLU A O 1
ATOM 927 N N . LYS A 1 108 ? -13.765 -15.229 30.914 1.00 60.38 108 LYS A N 1
ATOM 928 C CA . LYS A 1 108 ? -14.951 -14.801 31.667 1.00 60.38 108 LYS A CA 1
ATOM 929 C C . LYS A 1 108 ? -15.795 -15.982 32.133 1.00 60.38 108 LYS A C 1
ATOM 931 O O . LYS A 1 108 ? -16.331 -15.919 33.241 1.00 60.38 108 LYS A O 1
ATOM 936 N N . GLU A 1 109 ? -15.926 -17.034 31.332 1.00 61.28 109 GLU A N 1
ATOM 937 C CA . GLU A 1 109 ? -16.694 -18.227 31.707 1.00 61.28 109 GLU A CA 1
ATOM 938 C C . GLU A 1 109 ? -15.992 -19.052 32.792 1.00 61.28 109 GLU A C 1
ATOM 940 O O . GLU A 1 109 ? -16.640 -19.442 33.770 1.00 61.28 109 GLU A O 1
ATOM 945 N N . VAL A 1 110 ? -14.666 -19.209 32.707 1.00 61.81 110 VAL A N 1
ATOM 946 C CA . VAL A 1 110 ? -13.859 -19.878 33.744 1.00 61.81 110 VAL A CA 1
ATOM 947 C C . VAL A 1 110 ? -13.980 -19.150 35.089 1.00 61.81 110 VAL A C 1
ATOM 949 O O . VAL A 1 110 ? -14.340 -19.760 36.099 1.00 61.81 110 VAL A O 1
ATOM 952 N N . ASN A 1 111 ? -13.828 -17.821 35.103 1.00 60.22 111 ASN A N 1
ATOM 953 C CA . ASN A 1 111 ? -13.974 -17.015 36.324 1.00 60.22 111 ASN A CA 1
ATOM 954 C C . ASN A 1 111 ? -15.390 -17.052 36.929 1.00 60.22 111 ASN A C 1
ATOM 956 O O . ASN A 1 111 ? -15.569 -16.912 38.145 1.00 60.22 111 ASN A O 1
ATOM 960 N N . LYS A 1 112 ? -16.427 -17.201 36.096 1.00 60.09 112 LYS A N 1
ATOM 961 C CA . LYS A 1 112 ? -17.820 -17.269 36.560 1.00 60.09 112 LYS A CA 1
ATOM 962 C C . LYS A 1 112 ? -18.131 -18.626 37.192 1.00 60.09 112 LYS A C 1
ATOM 964 O O . LYS A 1 112 ? -18.880 -18.669 38.171 1.00 60.09 112 LYS A O 1
ATOM 969 N N . ASN A 1 113 ? -17.529 -19.699 36.679 1.00 60.00 113 ASN A N 1
ATOM 970 C CA . ASN A 1 113 ? -17.651 -21.031 37.258 1.00 60.00 113 ASN A CA 1
ATOM 971 C C . ASN A 1 113 ? -16.884 -21.142 38.581 1.00 60.00 113 ASN A C 1
ATOM 973 O O . ASN A 1 113 ? -17.492 -21.558 39.562 1.00 60.00 113 ASN A O 1
ATOM 977 N N . GLU A 1 114 ? -15.648 -20.639 38.685 1.00 56.03 114 GLU A N 1
ATOM 978 C CA . GLU A 1 114 ? -14.904 -20.636 39.961 1.00 56.03 114 GLU A CA 1
ATOM 979 C C . GLU A 1 114 ? -15.614 -19.866 41.089 1.00 56.03 114 GLU A C 1
ATOM 981 O O . GLU A 1 114 ? -15.612 -20.286 42.251 1.00 56.03 114 GLU A O 1
ATOM 986 N N . LYS A 1 115 ? -16.272 -18.745 40.765 1.00 58.50 115 LYS A N 1
ATOM 987 C CA . LYS A 1 115 ? -17.054 -17.972 41.747 1.00 58.50 115 LYS A CA 1
ATOM 988 C C . LYS A 1 115 ? -18.324 -18.689 42.209 1.00 58.50 115 LYS A C 1
ATOM 990 O O . LYS A 1 115 ? -18.779 -18.427 43.323 1.00 58.50 115 LYS A O 1
ATOM 995 N N . LYS A 1 116 ? -18.902 -19.577 41.393 1.00 57.31 116 LYS A N 1
ATOM 996 C CA . LYS A 1 116 ? -20.042 -20.412 41.804 1.00 57.31 116 LYS A CA 1
ATOM 997 C C . LYS A 1 116 ? -19.594 -21.550 42.722 1.00 57.31 116 LYS A C 1
ATOM 999 O O . LYS A 1 116 ? -20.243 -21.766 43.740 1.00 57.31 116 LYS A O 1
ATOM 1004 N N . THR A 1 117 ? -18.461 -22.193 4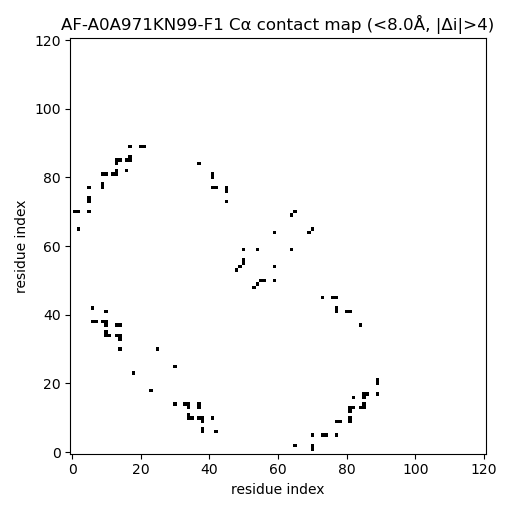2.444 1.00 53.56 117 THR A N 1
ATOM 1005 C CA . THR A 1 117 ? -17.929 -23.291 43.276 1.00 53.56 117 THR A CA 1
ATOM 1006 C C . THR A 1 117 ? -17.430 -22.828 44.646 1.00 53.56 117 THR A C 1
ATOM 1008 O O . THR A 1 117 ? -17.502 -23.589 45.606 1.00 53.56 117 THR A O 1
ATOM 1011 N N . LYS A 1 118 ? -16.964 -21.576 44.778 1.00 54.62 118 LYS A N 1
ATOM 1012 C CA . LYS A 1 118 ? -16.588 -20.986 46.080 1.00 54.62 118 LYS A CA 1
ATOM 1013 C C . LYS A 1 118 ? -17.772 -20.505 46.928 1.00 54.62 118 LYS A C 1
ATOM 1015 O O . LYS A 1 118 ? -17.576 -20.233 48.102 1.00 54.62 118 LYS A O 1
ATOM 1020 N N . ARG A 1 119 ? -18.974 -20.363 46.356 1.00 53.00 119 ARG A N 1
ATOM 1021 C CA . ARG A 1 119 ? -20.196 -19.989 47.097 1.00 53.00 119 ARG A CA 1
ATOM 1022 C C . ARG A 1 119 ? -21.019 -21.192 47.562 1.00 53.00 119 ARG A C 1
ATOM 1024 O O . ARG A 1 119 ? -21.953 -21.002 48.329 1.00 53.00 119 ARG A O 1
ATOM 1031 N N . SER A 1 120 ? -20.712 -22.394 47.072 1.00 52.78 120 SER A N 1
ATOM 1032 C CA . SER A 1 120 ? -21.419 -23.632 47.427 1.00 52.78 120 SER A CA 1
ATOM 1033 C C . SER A 1 120 ? -20.655 -24.517 48.421 1.00 52.78 120 SER A C 1
ATOM 1035 O O . SER A 1 120 ? -21.045 -25.667 48.611 1.00 52.78 120 SER A O 1
ATOM 1037 N N . LYS A 1 121 ? -19.549 -24.026 48.987 1.00 48.19 121 LYS A N 1
ATOM 1038 C CA . LYS A 1 121 ? -18.801 -24.633 50.094 1.00 48.19 121 LYS A CA 1
ATOM 1039 C C . LYS A 1 121 ? -18.845 -23.678 51.273 1.00 48.19 121 LYS A C 1
ATOM 1041 O O . LYS A 1 121 ? -18.917 -24.190 52.405 1.00 48.19 121 LYS A O 1
#